Protein AF-A0A0C1UMG9-F1 (afdb_monomer)

Organism: NCBI:txid1418104

Structure (mmCIF, N/CA/C/O backbone):
data_AF-A0A0C1UMG9-F1
#
_entry.id   AF-A0A0C1UMG9-F1
#
loop_
_atom_site.group_PDB
_atom_site.id
_atom_site.type_symbol
_atom_site.label_atom_id
_atom_site.label_alt_id
_atom_site.label_comp_id
_atom_site.label_asym_id
_atom_site.label_entity_id
_atom_site.label_seq_id
_atom_site.pdbx_PDB_ins_code
_atom_site.Cartn_x
_atom_site.Cartn_y
_atom_site.Cartn_z
_atom_site.occupancy
_atom_site.B_iso_or_equiv
_atom_site.auth_seq_id
_atom_site.auth_comp_id
_atom_site.auth_asym_id
_atom_site.auth_atom_id
_atom_site.pdbx_PDB_model_num
ATOM 1 N N . MET A 1 1 ? 18.652 15.312 -15.206 1.00 64.81 1 MET A N 1
ATOM 2 C CA . MET A 1 1 ? 17.327 15.778 -15.678 1.00 64.81 1 MET A CA 1
ATOM 3 C C . MET A 1 1 ? 16.747 16.720 -14.638 1.00 64.81 1 MET A C 1
ATOM 5 O O . MET A 1 1 ? 16.837 16.391 -13.463 1.00 64.81 1 MET A O 1
ATOM 9 N N . ASN A 1 2 ? 16.159 17.849 -15.043 1.00 81.50 2 ASN A N 1
ATOM 10 C CA . ASN A 1 2 ? 15.354 18.667 -14.129 1.00 81.50 2 ASN A CA 1
ATOM 11 C C . ASN A 1 2 ? 14.041 17.932 -13.831 1.00 81.50 2 ASN A C 1
ATOM 13 O O . ASN A 1 2 ? 13.303 17.601 -14.758 1.00 81.50 2 ASN A O 1
A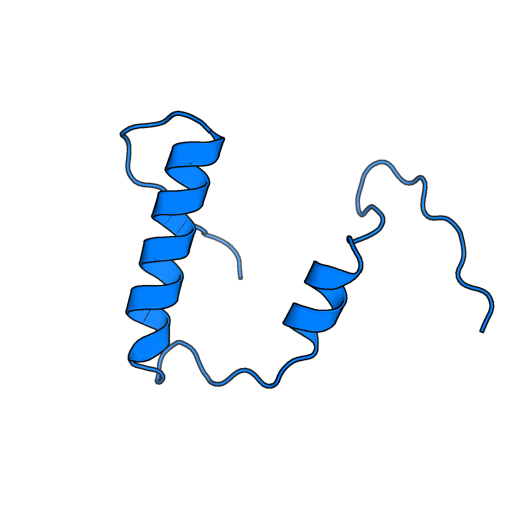TOM 17 N N . LYS A 1 3 ? 13.770 17.660 -12.551 1.00 82.44 3 LYS A N 1
ATOM 18 C CA . LYS A 1 3 ? 12.496 17.097 -12.092 1.00 82.44 3 LYS A CA 1
ATOM 19 C C . LYS A 1 3 ? 11.521 18.257 -11.841 1.00 82.44 3 LYS A C 1
ATOM 21 O O . LYS A 1 3 ? 11.873 19.150 -11.072 1.00 82.44 3 LYS A O 1
ATOM 26 N N . PRO A 1 4 ? 10.340 18.288 -12.477 1.00 86.75 4 PRO A N 1
ATOM 27 C CA . PRO A 1 4 ? 9.343 19.309 -12.181 1.00 86.75 4 PRO A CA 1
ATOM 28 C C . PRO A 1 4 ? 8.774 19.095 -10.774 1.00 86.75 4 PRO A C 1
ATOM 30 O O . PRO A 1 4 ? 8.569 17.955 -10.356 1.00 86.75 4 PRO A O 1
ATOM 33 N N . TYR A 1 5 ? 8.492 20.185 -10.059 1.00 90.62 5 TYR A N 1
ATOM 34 C CA . TYR A 1 5 ? 7.696 20.110 -8.836 1.00 90.62 5 TYR A CA 1
ATOM 35 C C . TYR A 1 5 ? 6.249 19.751 -9.191 1.00 90.62 5 TYR A C 1
ATOM 37 O O . TYR A 1 5 ? 5.653 20.370 -10.075 1.00 90.62 5 TYR A O 1
ATOM 45 N N . VAL A 1 6 ? 5.686 18.753 -8.510 1.00 94.00 6 VAL A N 1
ATOM 46 C CA . VAL A 1 6 ? 4.319 18.271 -8.744 1.00 94.00 6 VAL A CA 1
ATOM 47 C C . VAL A 1 6 ? 3.426 18.746 -7.599 1.00 94.00 6 VAL A C 1
ATOM 49 O O . VAL A 1 6 ? 3.468 18.195 -6.506 1.00 94.00 6 VAL A O 1
ATOM 52 N N . PHE A 1 7 ? 2.611 19.770 -7.864 1.00 93.75 7 PHE A N 1
ATOM 53 C CA . PHE A 1 7 ? 1.627 20.331 -6.921 1.00 93.75 7 PHE A CA 1
ATOM 54 C C . PHE A 1 7 ? 0.176 20.029 -7.329 1.00 93.75 7 PHE A C 1
ATOM 56 O O . PHE A 1 7 ? -0.754 20.745 -6.961 1.00 93.75 7 PHE A O 1
ATOM 63 N N . THR A 1 8 ? -0.032 19.002 -8.150 1.00 95.06 8 THR A N 1
ATOM 64 C CA . THR A 1 8 ? -1.363 18.579 -8.594 1.00 95.06 8 THR A CA 1
ATOM 65 C C . THR A 1 8 ? -2.146 17.935 -7.440 1.00 95.06 8 THR A C 1
ATOM 67 O O . THR A 1 8 ? -1.550 17.256 -6.603 1.00 95.06 8 THR A O 1
ATOM 70 N N . PRO A 1 9 ? -3.486 18.082 -7.389 1.00 95.12 9 PRO A N 1
ATOM 71 C CA . PRO A 1 9 ? -4.320 17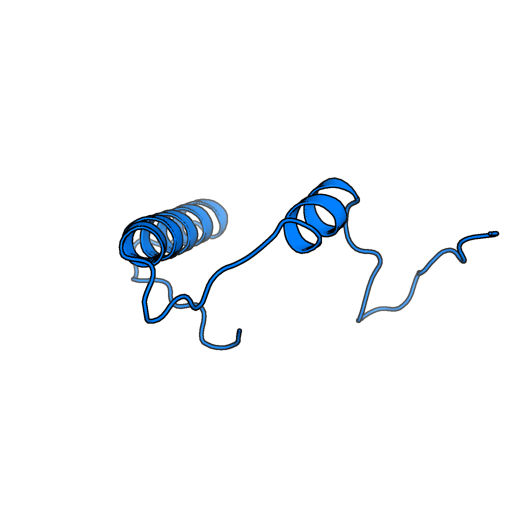.507 -6.323 1.00 95.12 9 PRO A CA 1
ATOM 72 C C . PRO A 1 9 ? -4.469 15.974 -6.405 1.00 95.12 9 PRO A C 1
ATOM 74 O O . PRO A 1 9 ? -5.164 15.376 -5.590 1.00 95.12 9 PRO A O 1
ATOM 77 N N . GLY A 1 10 ? -3.841 15.335 -7.393 1.00 93.44 10 GLY A N 1
ATOM 78 C CA . GLY A 1 10 ? -3.951 13.908 -7.677 1.00 93.44 10 GLY A CA 1
ATOM 79 C C . GLY A 1 10 ? -3.770 13.644 -9.178 1.00 93.44 10 GLY A C 1
ATOM 80 O O . GLY A 1 10 ? -4.510 14.233 -9.965 1.00 93.44 10 GLY A O 1
ATOM 81 N N . PRO A 1 11 ? -2.814 12.792 -9.605 1.00 93.06 11 PRO A N 1
AT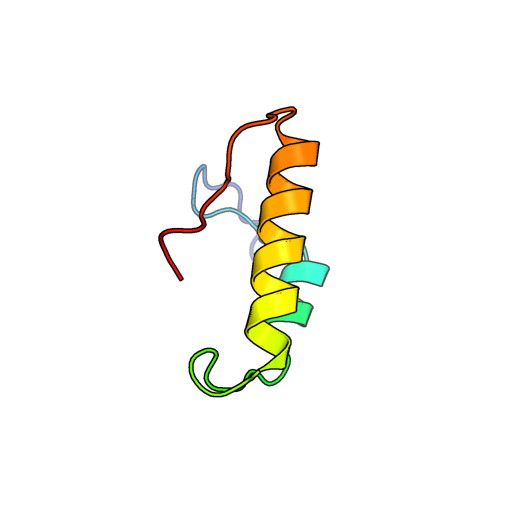OM 82 C CA . PRO A 1 11 ? -1.719 12.207 -8.818 1.00 93.06 11 PRO A CA 1
ATOM 83 C C . PRO A 1 11 ? -0.837 13.284 -8.165 1.00 93.06 11 PRO A C 1
ATOM 85 O O . PRO A 1 11 ? -0.843 14.428 -8.604 1.00 93.06 11 PRO A O 1
ATOM 88 N N . THR A 1 12 ? -0.088 12.934 -7.121 1.00 93.44 12 THR A N 1
ATOM 89 C CA . THR A 1 12 ? 0.844 13.835 -6.410 1.00 93.44 12 THR A CA 1
ATOM 90 C C . THR A 1 12 ? 2.265 13.260 -6.427 1.00 93.44 12 THR A C 1
ATOM 92 O O . THR A 1 12 ? 2.479 12.135 -6.889 1.00 93.44 12 THR A O 1
ATOM 95 N N . GLU A 1 13 ? 3.253 14.023 -5.962 1.00 94.00 13 GLU A N 1
ATOM 96 C CA . GLU A 1 13 ? 4.630 13.551 -5.858 1.00 94.00 13 GLU A CA 1
ATOM 97 C C . GLU A 1 13 ? 4.737 12.359 -4.892 1.00 94.00 13 GLU A C 1
ATOM 99 O O . GLU A 1 13 ? 4.358 12.422 -3.722 1.00 94.00 13 GLU A O 1
ATOM 104 N N . VAL A 1 14 ? 5.283 11.249 -5.390 1.00 93.12 14 VAL A N 1
ATOM 105 C CA . VAL A 1 14 ? 5.532 10.045 -4.590 1.00 93.12 14 VAL A CA 1
ATOM 106 C C . VAL A 1 14 ? 6.782 10.257 -3.737 1.00 93.12 14 VAL A C 1
ATOM 108 O O . VAL A 1 14 ? 7.814 10.700 -4.247 1.00 93.12 14 VAL A O 1
ATOM 111 N N . ARG A 1 15 ? 6.722 9.891 -2.449 1.00 95.00 15 ARG A N 1
ATOM 112 C CA . ARG A 1 15 ? 7.906 9.888 -1.576 1.00 95.00 15 ARG A CA 1
ATOM 113 C C . ARG A 1 15 ? 9.011 9.002 -2.157 1.00 95.00 15 ARG A C 1
ATOM 115 O O . ARG A 1 15 ? 8.754 7.900 -2.637 1.00 95.00 15 ARG A O 1
ATOM 122 N N . GLU A 1 16 ? 10.254 9.460 -2.056 1.00 94.44 16 GLU A N 1
ATOM 123 C CA . GLU A 1 16 ? 11.388 8.814 -2.727 1.00 94.44 16 GLU A CA 1
ATOM 124 C C . GLU A 1 16 ? 11.607 7.356 -2.297 1.00 94.44 16 GLU A C 1
ATOM 126 O O . GLU A 1 16 ? 11.861 6.496 -3.136 1.00 94.44 16 GLU A O 1
ATOM 131 N N . ASN A 1 17 ? 11.420 7.036 -1.015 1.00 97.44 17 ASN A N 1
ATOM 132 C CA . ASN A 1 17 ? 11.530 5.661 -0.523 1.00 97.44 17 ASN A CA 1
ATOM 133 C C . ASN A 1 17 ? 10.492 4.717 -1.158 1.00 97.44 17 ASN A C 1
ATOM 135 O O . ASN A 1 17 ? 10.810 3.570 -1.454 1.00 97.44 17 ASN A O 1
ATOM 139 N N . VAL A 1 18 ? 9.275 5.201 -1.428 1.00 95.75 18 VAL A N 1
ATOM 140 C CA . VAL A 1 18 ? 8.236 4.423 -2.122 1.00 95.75 18 VAL A CA 1
ATOM 141 C C . VAL A 1 18 ? 8.620 4.211 -3.587 1.00 95.75 18 VAL A C 1
ATOM 143 O O . VAL A 1 18 ? 8.454 3.115 -4.118 1.00 95.75 18 VAL A O 1
ATOM 146 N N . ARG A 1 19 ? 9.182 5.237 -4.242 1.00 94.62 19 ARG A N 1
ATOM 147 C CA . ARG A 1 19 ? 9.680 5.124 -5.622 1.00 94.62 19 ARG A CA 1
ATOM 148 C C . ARG A 1 19 ? 10.792 4.077 -5.734 1.00 94.62 19 ARG A C 1
ATOM 150 O O . ARG A 1 19 ? 10.775 3.290 -6.674 1.00 94.62 19 ARG A O 1
ATOM 157 N N . LEU A 1 20 ? 11.728 4.063 -4.784 1.00 96.75 20 LEU A N 1
ATOM 158 C CA . LEU A 1 20 ? 12.809 3.077 -4.729 1.00 96.75 20 LEU A CA 1
ATOM 159 C C . LEU A 1 20 ? 12.276 1.663 -4.470 1.00 96.75 20 LEU A C 1
ATOM 161 O O . LEU A 1 20 ? 12.682 0.741 -5.167 1.00 96.75 20 LEU A O 1
ATOM 165 N N . ALA A 1 21 ? 11.318 1.496 -3.552 1.00 95.19 21 ALA A N 1
ATOM 166 C CA . ALA A 1 21 ? 10.707 0.194 -3.285 1.00 95.19 21 ALA A CA 1
ATOM 167 C C . ALA A 1 21 ? 10.001 -0.387 -4.524 1.00 95.19 21 ALA A C 1
ATOM 169 O O . ALA A 1 21 ? 10.152 -1.565 -4.826 1.00 95.19 21 ALA A O 1
ATOM 170 N N . ARG A 1 22 ? 9.295 0.452 -5.294 1.00 92.31 22 ARG A N 1
ATOM 171 C CA . ARG A 1 22 ? 8.648 0.048 -6.556 1.00 92.31 22 ARG A CA 1
ATOM 172 C C . ARG A 1 22 ? 9.623 -0.324 -7.675 1.00 92.31 22 ARG A C 1
ATOM 174 O O . ARG A 1 22 ? 9.202 -0.940 -8.645 1.00 92.31 22 ARG A O 1
ATOM 181 N N . ALA A 1 23 ? 10.879 0.109 -7.582 1.00 95.69 23 ALA A N 1
ATOM 182 C CA . ALA A 1 23 ? 11.912 -0.200 -8.566 1.00 95.69 23 ALA A CA 1
ATOM 183 C C . ALA A 1 23 ? 12.644 -1.520 -8.269 1.00 95.69 23 ALA A C 1
ATOM 185 O O . ALA A 1 23 ? 13.432 -1.965 -9.099 1.00 95.69 23 ALA A O 1
ATOM 186 N N . MET A 1 24 ? 12.418 -2.121 -7.096 1.00 94.81 24 MET A N 1
ATOM 187 C CA . MET A 1 24 ? 12.959 -3.438 -6.768 1.00 94.81 24 MET A CA 1
ATOM 188 C C . MET A 1 24 ? 12.280 -4.512 -7.621 1.00 94.81 24 MET A C 1
ATOM 190 O O . MET A 1 24 ? 11.115 -4.372 -7.996 1.00 94.81 24 MET A O 1
ATOM 194 N N . GLU A 1 25 ? 13.002 -5.592 -7.913 1.00 92.88 25 GLU A N 1
ATOM 195 C CA . GLU A 1 25 ? 12.429 -6.734 -8.620 1.00 92.88 25 GLU A CA 1
ATOM 196 C C . GLU A 1 25 ? 11.270 -7.334 -7.816 1.00 92.88 25 GLU A C 1
ATOM 198 O O . GLU A 1 25 ? 11.392 -7.613 -6.622 1.00 92.88 25 GLU A O 1
ATOM 203 N N . ALA A 1 26 ? 10.146 -7.536 -8.497 1.00 88.25 26 ALA A N 1
ATOM 204 C CA . ALA A 1 26 ? 8.973 -8.207 -7.967 1.00 88.25 26 ALA A CA 1
ATOM 205 C C . ALA A 1 26 ? 8.725 -9.490 -8.764 1.00 88.25 26 ALA A C 1
ATOM 207 O O . ALA A 1 26 ? 8.968 -9.554 -9.969 1.00 88.25 26 ALA A O 1
ATOM 208 N N . THR A 1 27 ? 8.235 -10.512 -8.078 1.00 88.75 27 THR A N 1
ATOM 209 C CA . THR A 1 27 ? 7.798 -11.776 -8.678 1.00 88.75 27 THR A CA 1
ATOM 210 C C . THR A 1 27 ? 6.276 -11.784 -8.825 1.00 88.75 27 THR A C 1
ATOM 212 O O . THR A 1 27 ? 5.601 -10.876 -8.340 1.00 88.75 27 THR A O 1
ATOM 215 N N . ASN A 1 28 ? 5.725 -12.797 -9.497 1.00 90.06 28 ASN A N 1
ATOM 216 C CA . ASN A 1 28 ? 4.280 -12.981 -9.550 1.00 90.06 28 ASN A CA 1
ATOM 217 C C . ASN A 1 28 ? 3.747 -13.260 -8.124 1.00 90.06 28 ASN A C 1
ATOM 219 O O . ASN A 1 28 ? 4.118 -14.290 -7.549 1.00 90.06 28 ASN A O 1
ATOM 223 N N . PRO A 1 29 ? 2.892 -12.386 -7.559 1.00 89.56 29 PRO A N 1
ATOM 224 C CA . PRO A 1 29 ? 2.339 -12.564 -6.217 1.00 89.56 29 PRO A CA 1
ATOM 225 C C . PRO A 1 29 ? 1.508 -13.843 -6.068 1.00 89.56 29 PRO A C 1
ATOM 227 O O . PRO A 1 29 ? 1.467 -14.408 -4.980 1.00 89.56 29 PRO A O 1
ATOM 230 N N . ASP A 1 30 ? 0.918 -14.346 -7.155 1.00 88.69 30 ASP A N 1
ATOM 231 C CA . ASP A 1 30 ? 0.139 -15.590 -7.144 1.00 88.69 30 ASP A CA 1
ATOM 232 C C . ASP A 1 30 ? 1.019 -16.834 -6.933 1.00 88.69 30 ASP A C 1
ATOM 234 O O . ASP A 1 30 ? 0.521 -17.907 -6.594 1.00 88.69 30 ASP A O 1
ATOM 238 N N . LEU A 1 31 ? 2.332 -16.710 -7.164 1.00 90.88 31 LEU A N 1
ATOM 239 C CA . LEU A 1 31 ? 3.297 -17.809 -7.082 1.00 90.88 31 LEU A CA 1
ATOM 240 C C . LEU A 1 31 ? 4.286 -17.662 -5.916 1.00 90.88 31 LEU A C 1
ATOM 242 O O . LEU A 1 31 ? 4.913 -18.650 -5.532 1.00 90.88 31 LEU A O 1
ATOM 246 N N . ASP A 1 32 ? 4.462 -16.461 -5.355 1.00 92.19 32 ASP A N 1
ATOM 247 C CA . ASP A 1 32 ? 5.364 -16.243 -4.220 1.00 92.19 32 ASP A CA 1
ATOM 248 C C . ASP A 1 32 ? 4.637 -16.452 -2.895 1.00 92.19 32 ASP A C 1
ATOM 250 O O . ASP A 1 32 ? 3.868 -15.613 -2.438 1.00 92.19 32 ASP A O 1
ATOM 254 N N . ILE A 1 33 ? 4.951 -17.557 -2.227 1.00 91.31 33 ILE A N 1
ATOM 255 C CA . ILE A 1 33 ? 4.385 -17.905 -0.919 1.00 91.31 33 ILE A CA 1
ATOM 256 C C . ILE A 1 33 ? 4.644 -16.798 0.117 1.00 91.31 33 ILE A C 1
ATOM 258 O O . ILE A 1 33 ? 3.807 -16.561 0.983 1.00 91.31 33 ILE A O 1
ATOM 262 N N . ARG A 1 34 ? 5.762 -16.067 0.012 1.00 93.25 34 ARG A N 1
ATOM 263 C CA . ARG A 1 34 ? 6.083 -14.963 0.933 1.00 93.25 34 ARG A CA 1
ATOM 264 C C . ARG A 1 34 ? 5.196 -13.742 0.704 1.00 93.25 34 ARG A C 1
ATOM 266 O O . ARG A 1 34 ? 5.073 -12.906 1.597 1.00 93.25 34 ARG A O 1
ATOM 273 N N . PHE A 1 35 ? 4.587 -13.622 -0.476 1.00 92.81 35 PHE A N 1
ATOM 274 C CA . PHE A 1 35 ? 3.666 -12.531 -0.765 1.00 92.81 35 PHE A CA 1
ATOM 275 C C . PHE A 1 35 ? 2.405 -12.615 0.099 1.00 92.81 35 PHE A C 1
ATOM 277 O O . PHE A 1 35 ? 1.879 -11.575 0.483 1.00 92.81 35 PHE A O 1
ATOM 284 N N . TYR A 1 36 ? 1.959 -13.822 0.466 1.00 91.44 36 TYR A N 1
ATOM 285 C CA . TYR A 1 36 ? 0.819 -14.002 1.368 1.00 91.44 36 TYR A CA 1
ATOM 286 C C . TYR A 1 36 ? 1.036 -13.284 2.709 1.00 91.44 36 TYR A C 1
ATOM 288 O O . TYR A 1 36 ? 0.221 -12.444 3.098 1.00 91.44 36 TYR A O 1
ATOM 296 N N . ASP A 1 37 ? 2.163 -13.558 3.375 1.00 94.88 37 ASP A N 1
ATOM 297 C CA . ASP A 1 37 ? 2.496 -12.927 4.657 1.00 94.88 37 ASP A CA 1
ATOM 298 C C . ASP A 1 37 ? 2.704 -11.418 4.481 1.00 94.88 37 ASP A C 1
ATOM 300 O O . ASP A 1 37 ? 2.147 -10.618 5.232 1.00 94.88 37 ASP A O 1
ATOM 304 N N . PHE A 1 38 ? 3.415 -11.010 3.423 1.00 94.38 38 PHE A N 1
ATOM 305 C CA . PHE A 1 38 ? 3.629 -9.598 3.107 1.00 94.38 38 PHE A CA 1
ATOM 306 C C . PHE A 1 38 ? 2.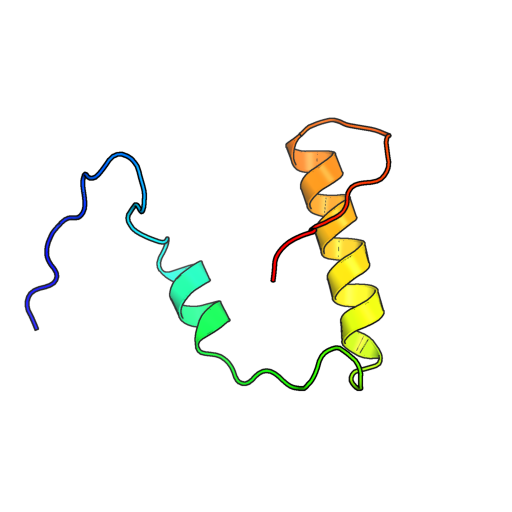314 -8.824 2.915 1.00 94.38 38 PHE A C 1
ATOM 308 O O . PHE A 1 38 ? 2.158 -7.723 3.449 1.00 94.38 38 PHE A O 1
ATOM 315 N N . TYR A 1 39 ? 1.356 -9.381 2.169 1.00 94.69 39 TYR A N 1
ATOM 316 C CA . TYR A 1 39 ? 0.047 -8.771 1.941 1.00 94.69 39 TYR A CA 1
ATOM 317 C C . TYR A 1 39 ? -0.746 -8.657 3.247 1.00 94.69 39 TYR A C 1
ATOM 319 O O . TYR A 1 39 ? -1.297 -7.592 3.541 1.00 94.69 39 TYR A O 1
ATOM 327 N N . LYS A 1 40 ? -0.762 -9.726 4.054 1.00 95.62 40 LYS A N 1
ATOM 328 C CA . LYS A 1 40 ? -1.453 -9.752 5.347 1.00 95.62 40 LYS A CA 1
ATOM 329 C C . LYS A 1 40 ? -0.895 -8.693 6.299 1.00 95.62 40 LYS A C 1
ATOM 331 O O . LYS A 1 40 ? -1.654 -7.851 6.773 1.00 95.62 40 LYS A O 1
ATOM 336 N N . GLU A 1 41 ? 0.420 -8.674 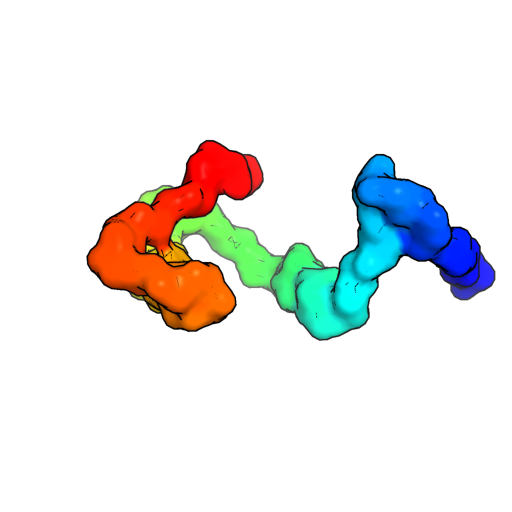6.506 1.00 97.69 41 GLU A N 1
ATOM 337 C CA . GLU A 1 41 ? 1.080 -7.681 7.362 1.00 97.69 41 GLU A CA 1
ATOM 338 C C . GLU A 1 41 ? 0.848 -6.248 6.866 1.00 97.69 41 GLU A C 1
ATOM 340 O O . GLU A 1 41 ? 0.756 -5.307 7.654 1.00 97.69 41 GLU A O 1
ATOM 345 N N . THR A 1 42 ? 0.774 -6.057 5.546 1.00 96.81 42 THR A N 1
ATOM 346 C CA . THR A 1 42 ? 0.481 -4.747 4.955 1.00 96.81 42 THR A CA 1
ATOM 347 C C . THR A 1 42 ? -0.942 -4.301 5.293 1.00 96.81 42 THR A C 1
ATOM 349 O O . THR A 1 42 ? -1.138 -3.148 5.679 1.00 96.81 42 THR A O 1
ATOM 352 N N . CYS A 1 43 ? -1.929 -5.196 5.202 1.00 97.75 43 CYS A N 1
ATOM 353 C CA . CYS A 1 43 ? -3.311 -4.896 5.577 1.00 97.75 43 CYS A CA 1
ATOM 354 C C . CYS A 1 43 ? -3.445 -4.596 7.079 1.00 97.75 43 CYS A C 1
ATOM 356 O O . CYS A 1 43 ? -4.103 -3.621 7.441 1.00 97.75 43 CYS A O 1
ATOM 358 N N . GLU A 1 44 ? -2.767 -5.360 7.941 1.00 98.25 44 GLU A N 1
ATOM 359 C CA . GLU A 1 44 ? -2.729 -5.125 9.393 1.00 98.25 44 GLU A CA 1
ATOM 360 C C . GLU A 1 44 ? -2.136 -3.745 9.723 1.00 98.25 44 GLU A C 1
ATOM 362 O O . GLU A 1 44 ? -2.758 -2.961 10.439 1.00 98.25 44 GLU A O 1
ATOM 367 N N . LYS A 1 45 ? -1.002 -3.382 9.106 1.00 98.38 45 LYS A N 1
ATOM 368 C CA . LYS A 1 45 ? -0.388 -2.049 9.258 1.00 98.38 45 LYS A CA 1
ATOM 369 C C . LYS A 1 45 ? -1.316 -0.922 8.807 1.00 98.38 45 LYS A C 1
ATOM 371 O O . LYS A 1 45 ? -1.366 0.124 9.449 1.00 98.38 45 LYS A O 1
ATOM 376 N N . ILE A 1 46 ? -2.055 -1.100 7.708 1.00 97.94 46 ILE A N 1
ATOM 377 C CA . ILE A 1 46 ? -3.057 -0.109 7.280 1.00 97.94 46 ILE A CA 1
ATOM 378 C C . ILE A 1 46 ? -4.165 0.001 8.331 1.00 97.94 46 ILE A C 1
ATOM 380 O O . ILE A 1 46 ? -4.561 1.118 8.661 1.00 97.94 46 ILE A O 1
ATOM 384 N N . GLY A 1 47 ? -4.621 -1.130 8.877 1.00 98.38 47 GLY A N 1
ATOM 385 C CA . GLY A 1 47 ? -5.613 -1.183 9.948 1.00 98.38 47 GLY A CA 1
ATOM 386 C C . GLY A 1 47 ? -5.194 -0.381 11.180 1.00 98.38 47 GLY A C 1
ATOM 387 O O . GLY A 1 47 ? -5.972 0.437 11.674 1.00 98.38 47 GLY A O 1
ATOM 388 N N . GLU A 1 48 ? -3.937 -0.532 11.606 1.00 98.50 48 GLU A N 1
ATOM 389 C CA . GLU A 1 48 ? -3.333 0.253 12.689 1.00 98.50 48 GLU A CA 1
ATOM 390 C C . GLU A 1 48 ? -3.295 1.754 12.368 1.00 98.50 48 GLU A C 1
ATOM 392 O O . GLU A 1 48 ? -3.692 2.572 13.198 1.00 98.50 48 GLU A O 1
ATOM 397 N N . ILE A 1 49 ? -2.868 2.131 11.155 1.00 98.31 49 ILE A N 1
ATOM 398 C CA . ILE A 1 49 ? -2.771 3.537 10.720 1.00 98.31 49 ILE A CA 1
ATOM 399 C C . ILE A 1 49 ? -4.138 4.231 10.745 1.00 98.31 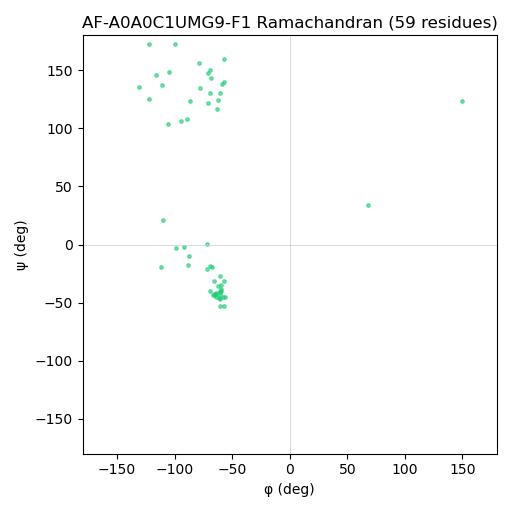49 ILE A C 1
ATOM 401 O O . ILE A 1 49 ? -4.224 5.399 11.130 1.00 98.31 49 ILE A O 1
ATOM 405 N N . ILE A 1 50 ? -5.1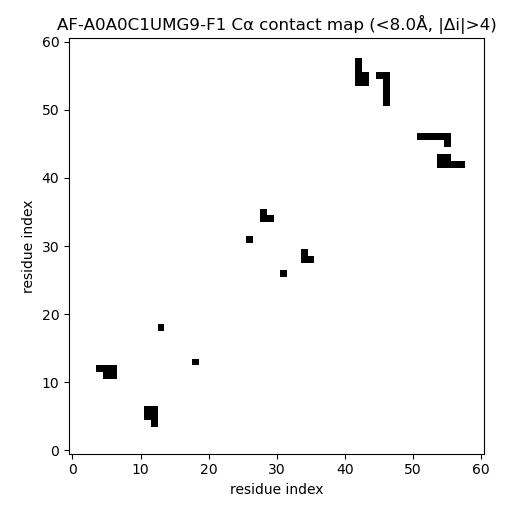98 3.537 10.322 1.00 97.88 50 ILE A N 1
ATOM 406 C CA . ILE A 1 50 ? -6.559 4.094 10.277 1.00 97.88 50 ILE A CA 1
ATOM 407 C C . ILE A 1 50 ? -7.364 3.828 11.559 1.00 97.88 50 ILE A C 1
ATOM 409 O O . ILE A 1 50 ? -8.499 4.288 11.661 1.00 97.88 50 ILE A O 1
ATOM 413 N N . GLY A 1 51 ? -6.794 3.112 12.535 1.00 98.25 51 GLY A N 1
ATOM 414 C CA . GLY A 1 51 ? -7.406 2.846 13.838 1.00 98.25 51 GLY A CA 1
ATOM 415 C C . GLY A 1 51 ? -8.632 1.927 13.796 1.00 98.25 51 GLY A C 1
ATOM 416 O O . GLY A 1 51 ? -9.566 2.132 14.570 1.00 98.25 51 GLY A O 1
ATOM 417 N N . THR A 1 52 ? -8.664 0.942 12.894 1.00 98.00 52 THR A N 1
ATOM 418 C CA . THR A 1 52 ? -9.785 -0.008 12.766 1.00 98.00 52 THR A CA 1
ATOM 419 C C . THR A 1 52 ? -9.439 -1.380 13.341 1.00 98.00 52 THR A C 1
ATOM 421 O O . THR A 1 52 ? -8.301 -1.831 13.258 1.00 98.00 52 THR A O 1
ATOM 424 N N . SER A 1 53 ? -10.445 -2.069 13.881 1.00 96.88 53 SER A N 1
ATOM 425 C CA . SER A 1 53 ? -10.377 -3.495 14.232 1.00 96.88 53 SER A CA 1
ATOM 426 C C . SER A 1 53 ? -11.010 -4.407 13.172 1.00 96.88 53 SER A C 1
ATOM 428 O O . SER A 1 53 ? -11.035 -5.620 13.354 1.00 96.88 53 SER A O 1
ATOM 430 N N . ASN A 1 54 ? -11.591 -3.831 12.114 1.00 97.81 54 ASN A N 1
ATOM 431 C CA . ASN A 1 54 ? -12.146 -4.583 10.987 1.00 97.81 54 ASN A CA 1
ATOM 432 C C . ASN A 1 54 ? -11.041 -5.038 10.029 1.00 97.81 54 ASN A C 1
ATOM 434 O O . ASN A 1 54 ? -10.013 -4.369 9.911 1.00 97.81 54 ASN A O 1
ATOM 438 N N . ASP A 1 55 ? -11.320 -6.098 9.273 1.00 97.62 55 ASP A N 1
ATOM 439 C CA . ASP A 1 55 ? -10.448 -6.546 8.191 1.00 97.62 55 ASP A CA 1
ATOM 440 C C . ASP A 1 55 ? -10.251 -5.448 7.137 1.00 97.62 55 ASP A C 1
ATOM 442 O O . ASP A 1 55 ? -11.193 -4.762 6.723 1.00 97.62 55 ASP A O 1
ATOM 446 N N . VAL A 1 56 ? -9.010 -5.315 6.671 1.00 97.88 56 VAL A N 1
ATOM 447 C CA . VAL A 1 56 ? -8.608 -4.383 5.617 1.00 97.88 56 VAL A CA 1
ATOM 448 C C . VAL A 1 56 ? -8.227 -5.174 4.373 1.00 97.88 56 VAL A C 1
ATOM 450 O O . VAL A 1 56 ? -7.515 -6.170 4.459 1.00 97.88 56 VAL A O 1
ATOM 453 N N . TYR A 1 57 ? -8.670 -4.699 3.208 1.00 96.00 57 TYR A N 1
ATOM 454 C CA . TYR A 1 57 ? -8.356 -5.303 1.915 1.00 96.00 57 TYR A CA 1
ATOM 455 C C . TYR A 1 57 ? -7.876 -4.236 0.928 1.00 96.00 57 TYR A C 1
ATOM 457 O O . TYR A 1 57 ? -8.487 -3.172 0.804 1.00 96.00 57 TYR A O 1
ATOM 465 N N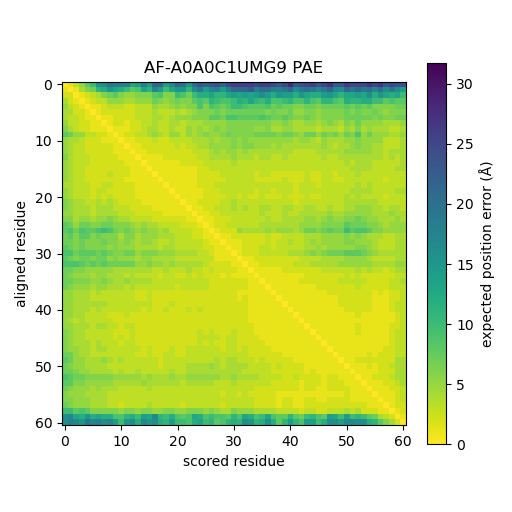 . ILE A 1 58 ? -6.803 -4.536 0.195 1.00 94.44 58 ILE A N 1
ATOM 466 C CA . ILE A 1 58 ? -6.331 -3.726 -0.932 1.00 94.44 58 ILE A CA 1
ATOM 467 C C . ILE A 1 58 ? -6.934 -4.329 -2.202 1.00 94.44 58 ILE A C 1
ATOM 469 O O . ILE A 1 58 ? -6.540 -5.405 -2.639 1.00 94.44 58 ILE A O 1
ATOM 473 N N . LEU A 1 59 ? -7.925 -3.644 -2.775 1.00 90.62 59 LEU A N 1
ATOM 474 C CA . LEU A 1 59 ? -8.730 -4.171 -3.888 1.00 90.62 59 LEU A CA 1
ATOM 475 C C . LEU A 1 59 ? -8.146 -3.878 -5.275 1.00 90.62 59 LEU A C 1
ATOM 477 O O . LEU A 1 59 ? -8.551 -4.495 -6.256 1.00 90.62 59 LEU A O 1
ATOM 481 N N . SER A 1 60 ? -7.230 -2.916 -5.369 1.00 76.62 60 SER A N 1
ATOM 482 C CA . SER A 1 60 ? -6.574 -2.531 -6.617 1.00 76.62 60 SER A CA 1
ATOM 483 C C . SER A 1 60 ? -5.065 -2.672 -6.469 1.00 76.62 60 SER A C 1
ATOM 485 O O . SER A 1 60 ? -4.489 -2.060 -5.564 1.00 76.62 60 SER A O 1
ATOM 487 N N . GLY A 1 61 ? -4.452 -3.435 -7.371 1.00 61.28 61 GLY A N 1
ATOM 488 C CA . GLY A 1 61 ? -3.009 -3.600 -7.538 1.00 61.28 61 GLY A CA 1
ATOM 489 C C . GLY A 1 61 ? -2.628 -3.427 -8.997 1.00 61.28 61 GLY A C 1
ATOM 490 O O . GLY A 1 61 ? -3.435 -3.855 -9.852 1.00 61.28 61 GLY A O 1
#

Secondary structure (DSSP, 8-state):
-PPPP---SSS-PPPHHHHHHHTS----TTT-HHHHHHHHHHHHHHHHHHT--S-------

InterPro domains:
  IPR015421 Pyridoxal phosphate-dependent transferase, major domain [G3DSA:3.40.640.10] (15-61)
  IPR015424 Pyridoxal phosphate-dependent transferase [SSF53383] (1-61)

Nearest PDB structures (foldseek):
  6lgl-assembly1_k  TM=4.297E-01  e=3.895E+00  Human alphaherpesvirus 3

Radius of gyration: 15.25 Å; Cα contacts (8 Å, |Δi|>4): 22; chains: 1; bounding box: 30×38×30 Å

Foldseek 3Di:
DDDDQAPDPPPHDDDPVVVVVVPDDDDDLVPDPVSVVVQQVVQVVVCVVVVHPDGGDDPDD

pLDDT: mean 92.75, std 6.94, range [61.28, 98.5]

Mean predicted aligned error: 4.1 Å

Solvent-accessible surface area (backbone atoms only — not comparable to full-atom values): 4159 Å² total; per-residue (Å²): 132,92,78,78,87,62,84,50,99,68,77,58,72,74,58,65,70,59,56,53,59,71,69,49,94,77,76,63,62,97,75,38,74,66,41,56,58,53,54,51,55,50,29,52,51,50,21,62,76,73,71,49,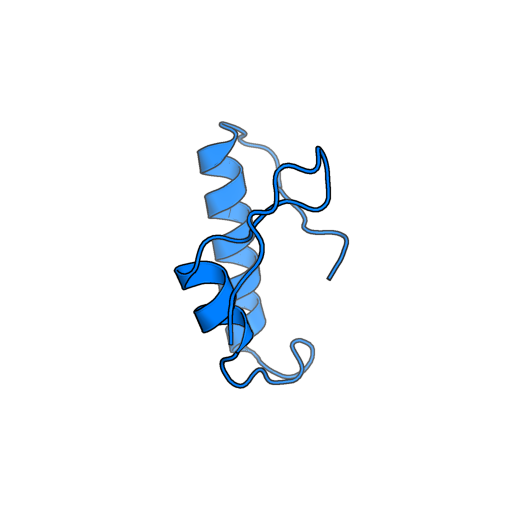94,62,92,56,81,85,90,78,131

Sequence (61 aa):
MNKPYVFTPGPTEVRENVRLARAMEATNPDLDIRFYDFYKETCEKIGEIIGTSNDVYILSG